Protein AF-A0A9N8D853-F1 (afdb_monomer_lite)

Radius of gyration: 16.44 Å; chains: 1; bounding box: 42×38×40 Å

Foldseek 3Di:
DDPPDPPPDPPCLDDQWPDWAADPVLRAIETEGELLSDDLVLLVDPVSVVCVVVVVVVVVCVVPVPCSCLVSPYEYEYEHPNNDCPVDPDPVSLLCCQAVVCPVGSGHHQAYEYECDDPVSVVSVVVSQVSHDCSCPPVRYHYHHPPDDD

Structure (mmCIF, N/CA/C/O backbone):
data_AF-A0A9N8D853-F1
#
_entry.id   AF-A0A9N8D853-F1
#
loop_
_atom_site.group_PDB
_atom_site.id
_atom_site.type_symbol
_atom_site.label_atom_id
_atom_site.label_alt_id
_atom_site.label_comp_id
_atom_site.label_asym_id
_atom_site.label_entity_id
_atom_site.label_seq_id
_atom_site.pdbx_PDB_ins_code
_atom_site.Cartn_x
_atom_site.Cartn_y
_atom_site.Cartn_z
_atom_site.occupancy
_atom_site.B_iso_or_equiv
_atom_site.auth_seq_id
_atom_site.auth_comp_id
_atom_site.auth_asym_id
_atom_site.auth_atom_id
_atom_site.pdbx_PDB_model_num
ATOM 1 N N . MET A 1 1 ? -26.427 -20.137 -22.834 1.00 32.12 1 MET A N 1
ATOM 2 C CA . MET A 1 1 ? -25.110 -20.472 -23.415 1.00 32.12 1 MET A CA 1
ATOM 3 C C . MET A 1 1 ? -24.141 -19.403 -22.953 1.00 32.12 1 MET A C 1
ATOM 5 O O . MET A 1 1 ? -24.093 -18.338 -23.548 1.00 32.12 1 MET A O 1
ATOM 9 N N . CYS A 1 2 ? -23.488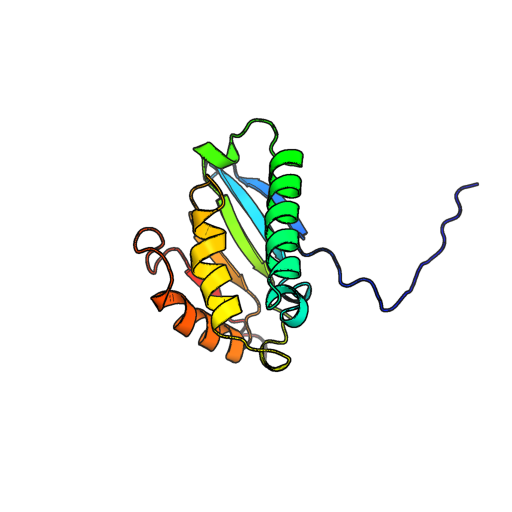 -19.642 -21.816 1.00 28.16 2 CYS A N 1
ATOM 10 C CA . CYS A 1 2 ? -22.409 -18.789 -21.334 1.00 28.16 2 CYS A CA 1
ATOM 11 C C . CYS A 1 2 ? -21.151 -19.168 -22.110 1.00 28.16 2 CYS A C 1
ATOM 13 O O . CYS A 1 2 ? -20.747 -20.329 -22.068 1.00 28.16 2 CYS A O 1
ATOM 15 N N . TYR A 1 3 ? -20.563 -18.212 -22.821 1.00 26.95 3 TYR A N 1
ATOM 16 C CA . TYR A 1 3 ? -19.199 -18.350 -23.307 1.00 26.95 3 TYR A CA 1
ATOM 17 C C . TYR A 1 3 ? -18.272 -18.221 -22.099 1.00 26.95 3 TYR A C 1
ATOM 19 O O . TYR A 1 3 ? -18.029 -17.129 -21.596 1.00 26.95 3 TYR A O 1
ATOM 27 N N . ALA A 1 4 ? -17.834 -19.370 -21.593 1.00 38.25 4 ALA A N 1
ATOM 28 C CA . ALA A 1 4 ? -16.591 -19.481 -20.858 1.00 38.25 4 ALA A CA 1
ATOM 29 C C . ALA A 1 4 ? -15.480 -19.524 -21.912 1.00 38.25 4 ALA A C 1
ATOM 31 O O . ALA A 1 4 ? -15.226 -20.573 -22.499 1.00 38.25 4 ALA A O 1
ATOM 32 N N . GLU A 1 5 ? -14.880 -18.374 -22.205 1.00 30.45 5 GLU A N 1
ATOM 33 C CA . GLU A 1 5 ? -13.573 -18.345 -22.852 1.00 30.45 5 GLU A CA 1
ATOM 34 C C . GLU A 1 5 ? -12.513 -18.288 -21.756 1.00 30.45 5 GLU A C 1
ATOM 36 O O . GLU A 1 5 ? -12.392 -17.312 -21.014 1.00 30.45 5 GLU A O 1
ATOM 41 N N . GLU A 1 6 ? -11.772 -19.391 -21.651 1.00 39.41 6 GLU A N 1
ATOM 42 C CA . GLU A 1 6 ? -10.453 -19.450 -21.040 1.00 39.41 6 GLU A CA 1
ATOM 43 C C . GLU A 1 6 ? -9.549 -18.411 -21.711 1.00 39.41 6 GLU A C 1
ATOM 45 O O . GLU A 1 6 ? -8.876 -18.685 -22.704 1.00 39.41 6 GLU A O 1
ATOM 50 N N . VAL A 1 7 ? -9.485 -17.212 -21.141 1.00 37.53 7 VAL A N 1
ATOM 51 C CA . VAL A 1 7 ? -8.373 -16.299 -21.394 1.00 37.53 7 VAL A CA 1
ATOM 52 C C . VAL A 1 7 ? -7.214 -16.760 -20.515 1.00 37.53 7 VAL A C 1
ATOM 54 O O . VAL A 1 7 ? -6.943 -16.212 -19.452 1.00 37.53 7 VAL A O 1
ATOM 57 N N . ARG A 1 8 ? -6.514 -17.805 -20.966 1.00 37.66 8 ARG A N 1
ATOM 58 C CA . ARG A 1 8 ? -5.095 -17.969 -20.633 1.00 37.66 8 ARG A CA 1
ATOM 59 C C . ARG A 1 8 ? -4.324 -16.951 -21.467 1.00 37.66 8 ARG A C 1
ATOM 61 O O . ARG A 1 8 ? -3.772 -17.295 -22.509 1.00 37.66 8 ARG A O 1
ATOM 68 N N . SER A 1 9 ? -4.319 -15.693 -21.034 1.00 36.38 9 SER A N 1
ATOM 69 C CA . SER A 1 9 ? -3.292 -14.745 -21.453 1.00 36.38 9 SER A CA 1
ATOM 70 C C . SER A 1 9 ? -2.310 -14.574 -20.306 1.00 36.38 9 SER A C 1
ATOM 72 O O . SER A 1 9 ? -2.675 -14.397 -19.148 1.00 36.38 9 SER A O 1
ATOM 74 N N . ASN A 1 10 ? -1.035 -14.633 -20.653 1.00 37.94 10 ASN A N 1
ATOM 75 C CA . ASN A 1 10 ? 0.106 -14.392 -19.782 1.00 37.94 10 ASN A CA 1
ATOM 76 C C . ASN A 1 10 ? 0.247 -12.882 -19.441 1.00 37.94 10 ASN A C 1
ATOM 78 O O . ASN A 1 10 ? 1.359 -12.392 -19.303 1.00 37.94 10 ASN A O 1
ATOM 82 N N . ASP A 1 11 ? -0.878 -12.152 -19.374 1.00 33.81 11 ASP A N 1
ATOM 83 C CA . ASP A 1 11 ? -0.990 -10.682 -19.324 1.00 33.81 11 ASP A CA 1
ATOM 84 C C . ASP A 1 11 ? -1.932 -10.179 -18.214 1.00 33.81 11 ASP A C 1
ATOM 86 O O . ASP A 1 11 ? -2.192 -8.979 -18.097 1.00 33.81 11 ASP A O 1
ATOM 90 N N . ALA A 1 12 ? -2.441 -11.064 -17.357 1.00 38.16 12 ALA A N 1
ATOM 91 C CA . ALA A 1 12 ? -3.041 -10.635 -16.105 1.00 38.16 12 ALA A CA 1
ATOM 92 C C . ALA A 1 12 ? -1.903 -10.321 -15.126 1.00 38.16 12 ALA A C 1
ATOM 94 O O . ALA A 1 12 ? -1.425 -11.197 -14.416 1.00 38.16 12 ALA A O 1
ATOM 95 N N . ARG A 1 13 ? -1.436 -9.070 -15.085 1.00 45.69 13 ARG A N 1
ATOM 96 C CA . ARG A 1 13 ? -0.817 -8.564 -13.853 1.00 45.69 13 ARG A CA 1
ATOM 97 C C . ARG A 1 13 ? -1.940 -8.495 -12.824 1.00 45.69 13 ARG A C 1
ATOM 99 O O . ARG A 1 13 ? -2.753 -7.572 -12.848 1.00 45.69 13 ARG A O 1
ATOM 106 N N . GLU A 1 14 ? -2.062 -9.590 -12.082 1.00 49.41 14 GLU A N 1
ATOM 107 C CA . GLU A 1 14 ? -3.146 -9.909 -11.163 1.00 49.41 14 GLU A CA 1
ATOM 108 C C . GLU A 1 14 ? -3.336 -8.814 -10.107 1.00 49.41 14 GLU A C 1
ATOM 110 O O . GLU A 1 14 ? -2.463 -7.985 -9.848 1.00 49.41 14 GLU A O 1
ATOM 115 N N . ALA A 1 15 ? -4.557 -8.756 -9.579 1.00 53.72 15 ALA A N 1
ATOM 116 C CA . ALA A 1 15 ? -5.050 -7.666 -8.761 1.00 53.72 15 ALA A CA 1
ATOM 117 C C . ALA A 1 15 ? -4.117 -7.347 -7.585 1.00 53.72 15 ALA A C 1
ATOM 119 O O . ALA A 1 15 ? -3.872 -8.186 -6.725 1.00 53.72 15 ALA A O 1
ATOM 120 N N . LEU A 1 16 ? -3.704 -6.078 -7.510 1.00 75.25 16 LEU A N 1
ATOM 121 C CA . LEU A 1 16 ? -2.946 -5.532 -6.388 1.00 75.25 16 LEU A CA 1
ATOM 122 C C . LEU A 1 16 ? -3.633 -5.790 -5.041 1.00 75.25 16 LEU A C 1
ATOM 124 O O . LEU A 1 16 ? -2.958 -5.977 -4.042 1.00 75.25 16 LEU A O 1
ATOM 128 N N . VAL A 1 17 ? -4.968 -5.786 -5.009 1.00 82.06 17 VAL A N 1
ATOM 129 C CA . VAL A 1 17 ? -5.761 -6.011 -3.798 1.00 82.06 17 VAL A CA 1
ATOM 130 C C . VAL A 1 17 ? -6.251 -7.453 -3.783 1.00 82.06 17 VAL A C 1
ATOM 132 O O . VAL A 1 17 ? -7.102 -7.833 -4.587 1.00 82.06 17 VAL A O 1
ATOM 135 N N . LEU A 1 18 ? -5.749 -8.233 -2.831 1.00 84.12 18 LEU A N 1
ATOM 136 C CA . LEU A 1 18 ? -6.135 -9.625 -2.609 1.00 84.12 18 LEU A CA 1
ATOM 137 C C . LEU A 1 18 ? -7.427 -9.727 -1.795 1.00 84.12 18 LEU A C 1
ATOM 139 O O . LEU A 1 18 ? -8.289 -10.558 -2.072 1.00 84.12 18 LEU A O 1
ATOM 143 N N . SER A 1 19 ? -7.571 -8.891 -0.764 1.00 86.12 19 SER A N 1
ATOM 144 C CA . SER A 1 19 ? -8.791 -8.832 0.042 1.00 86.12 19 SER A CA 1
ATOM 145 C C . SER A 1 19 ? -8.898 -7.522 0.811 1.00 86.12 19 SER A C 1
ATOM 147 O O . SER A 1 19 ? -7.896 -6.882 1.123 1.00 86.12 19 SER A O 1
ATOM 149 N N . PHE A 1 20 ? -10.123 -7.153 1.169 1.00 84.56 20 PHE A N 1
ATOM 150 C CA . PHE A 1 20 ? -10.376 -6.088 2.127 1.00 84.56 20 PHE A CA 1
ATOM 151 C C . PHE A 1 20 ? -11.523 -6.503 3.043 1.00 84.56 20 PHE A C 1
ATOM 153 O O . PHE A 1 20 ? -12.621 -6.803 2.577 1.00 84.56 20 PHE A O 1
ATOM 160 N N . SER A 1 21 ? -11.256 -6.603 4.344 1.00 85.44 21 SER A N 1
ATOM 161 C CA . SER A 1 21 ? -12.205 -7.185 5.301 1.00 85.44 21 SER A CA 1
ATOM 162 C C . SER A 1 21 ? -12.150 -6.505 6.663 1.00 85.44 21 SER A C 1
ATOM 164 O O . SER A 1 21 ? -11.131 -5.942 7.051 1.00 85.44 21 SER A O 1
ATOM 166 N N . TYR A 1 22 ? -13.261 -6.546 7.398 1.00 85.50 22 TYR A N 1
ATOM 167 C CA . TYR A 1 22 ? -13.322 -6.044 8.768 1.00 85.50 22 TYR A CA 1
ATOM 168 C C . TYR A 1 22 ? -12.833 -7.110 9.752 1.00 85.50 22 TYR A C 1
ATOM 170 O O . TYR A 1 22 ? -13.315 -8.244 9.731 1.00 85.50 22 TYR A O 1
ATOM 178 N N . ASN A 1 23 ? -11.917 -6.737 10.644 1.00 85.31 23 ASN A N 1
ATOM 179 C CA . ASN A 1 23 ? -11.459 -7.577 11.739 1.00 85.31 23 ASN A CA 1
ATOM 180 C C . ASN A 1 23 ? -12.177 -7.182 13.044 1.00 85.31 23 ASN A C 1
ATOM 182 O O . ASN A 1 23 ? -11.805 -6.190 13.677 1.00 85.31 23 ASN A O 1
ATOM 186 N N . PRO A 1 24 ? -13.163 -7.969 13.513 1.00 82.12 24 PRO A N 1
ATOM 187 C CA . PRO A 1 24 ? -13.893 -7.654 14.737 1.00 82.12 24 PRO A CA 1
ATOM 188 C C . PRO A 1 24 ? -13.029 -7.743 16.001 1.00 82.12 24 PRO A C 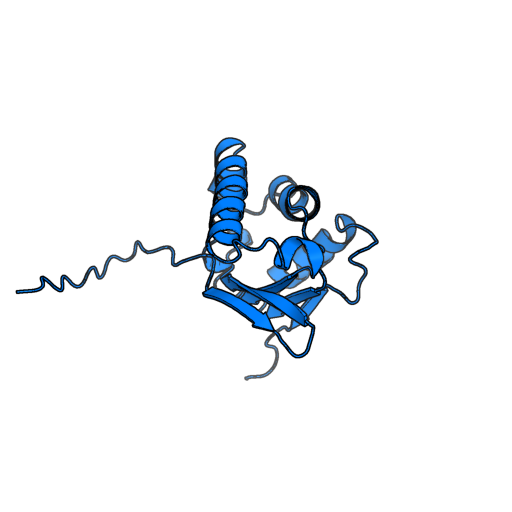1
ATOM 190 O O . PRO A 1 24 ? -13.388 -7.149 17.014 1.00 82.12 24 PRO A O 1
ATOM 193 N N . ALA A 1 25 ? -11.896 -8.455 15.967 1.00 84.50 25 ALA A N 1
ATOM 194 C CA . ALA A 1 25 ? -11.010 -8.582 17.123 1.00 84.50 25 ALA A CA 1
ATOM 195 C C . ALA A 1 25 ? -10.225 -7.292 17.403 1.00 84.50 25 ALA A C 1
ATOM 197 O O . ALA A 1 25 ? -9.987 -6.959 18.562 1.00 84.50 25 ALA A O 1
ATOM 198 N N . THR A 1 26 ? -9.834 -6.564 16.354 1.00 80.00 26 THR A N 1
ATOM 199 C CA . THR A 1 26 ? -9.116 -5.281 16.467 1.00 80.00 26 THR A CA 1
ATOM 200 C C . THR A 1 26 ? -10.027 -4.075 16.256 1.00 80.00 26 THR A C 1
ATOM 202 O O . THR A 1 26 ? -9.641 -2.950 16.561 1.00 80.00 26 THR A O 1
ATOM 205 N N . GLY A 1 27 ? -11.240 -4.297 15.748 1.00 81.00 27 GLY A N 1
ATOM 206 C CA . GLY A 1 27 ? -12.200 -3.247 15.435 1.00 81.00 27 GLY A CA 1
ATOM 207 C C . GLY A 1 27 ? -11.836 -2.418 14.199 1.00 81.00 27 GLY A C 1
ATOM 208 O O . GLY A 1 27 ? -12.450 -1.373 13.996 1.00 81.00 27 GLY A O 1
ATOM 209 N N . GLY A 1 28 ? -10.858 -2.858 13.399 1.00 83.44 28 GLY A N 1
ATOM 210 C CA . GLY A 1 28 ? -10.354 -2.166 12.207 1.00 83.44 28 GLY A CA 1
ATOM 211 C C . GLY A 1 28 ? -10.435 -3.019 10.941 1.00 83.44 28 GLY A C 1
ATOM 212 O O . GLY A 1 28 ? -10.865 -4.170 10.979 1.00 83.44 28 GLY A O 1
ATOM 213 N N . TYR A 1 29 ? -10.020 -2.457 9.806 1.00 85.75 29 TYR A N 1
ATOM 214 C CA . TYR A 1 29 ? -10.012 -3.168 8.523 1.00 85.75 29 TYR A CA 1
ATOM 215 C C . TYR A 1 29 ? -8.640 -3.740 8.200 1.00 85.75 29 TYR A C 1
ATOM 217 O O . TYR A 1 29 ? -7.629 -3.140 8.542 1.00 85.75 29 TYR A O 1
ATOM 225 N N . ILE A 1 30 ? -8.610 -4.865 7.496 1.00 87.50 30 ILE A N 1
ATOM 226 C CA . ILE A 1 30 ? -7.403 -5.468 6.939 1.00 87.50 30 ILE A CA 1
ATOM 227 C C . ILE A 1 30 ? -7.468 -5.333 5.423 1.00 87.50 30 ILE A C 1
ATOM 229 O O . ILE A 1 30 ? -8.403 -5.839 4.799 1.00 87.50 30 ILE A O 1
ATOM 233 N N . LEU A 1 31 ? -6.469 -4.668 4.852 1.00 86.25 31 LEU A N 1
ATOM 234 C CA . LEU A 1 31 ? -6.197 -4.616 3.421 1.00 86.25 31 LEU A CA 1
ATOM 235 C C . LEU A 1 31 ? -5.058 -5.581 3.107 1.00 86.25 31 LEU A C 1
ATOM 237 O O . LEU A 1 31 ? -3.947 -5.388 3.594 1.00 86.25 31 LEU A O 1
ATOM 241 N N . ALA A 1 32 ? -5.339 -6.616 2.320 1.00 88.69 32 ALA A N 1
ATOM 242 C CA . ALA A 1 32 ? -4.325 -7.534 1.826 1.00 88.69 32 ALA A CA 1
ATOM 243 C C . ALA A 1 32 ? -3.962 -7.187 0.382 1.00 88.69 32 ALA A C 1
ATOM 245 O O . ALA A 1 32 ? -4.859 -7.064 -0.457 1.00 88.69 32 ALA A O 1
ATOM 246 N N . GLU A 1 33 ? -2.670 -7.082 0.095 1.00 87.94 33 GLU A N 1
ATOM 247 C CA . GLU A 1 33 ? -2.139 -6.713 -1.214 1.00 87.94 33 GLU A CA 1
ATOM 248 C C . GLU A 1 33 ? -1.070 -7.691 -1.704 1.00 87.94 33 GLU A C 1
ATOM 250 O O . GLU A 1 33 ? -0.373 -8.310 -0.898 1.00 87.94 33 GLU A O 1
ATOM 255 N N . ASP A 1 34 ? -0.927 -7.792 -3.025 1.00 89.06 34 ASP A N 1
ATOM 256 C CA . ASP A 1 34 ? 0.155 -8.514 -3.696 1.00 89.06 34 ASP A CA 1
ATOM 257 C C . ASP A 1 34 ? 1.160 -7.520 -4.277 1.00 89.06 34 ASP A C 1
ATOM 259 O O . ASP A 1 34 ? 0.860 -6.770 -5.212 1.00 89.06 34 ASP A O 1
ATOM 263 N N . ALA A 1 35 ? 2.378 -7.519 -3.735 1.00 85.31 35 ALA A N 1
ATOM 264 C CA . ALA A 1 35 ? 3.404 -6.598 -4.177 1.00 85.31 35 ALA A CA 1
ATOM 265 C C . ALA A 1 35 ? 3.865 -6.866 -5.616 1.00 85.31 35 ALA A C 1
ATOM 267 O O . ALA A 1 35 ? 4.294 -5.928 -6.287 1.00 85.31 35 ALA A O 1
ATOM 268 N N . SER A 1 36 ? 3.764 -8.099 -6.123 1.00 84.31 36 SER A N 1
ATOM 269 C CA . SER A 1 36 ? 4.156 -8.438 -7.500 1.00 84.31 36 SER A CA 1
ATOM 270 C C . SER A 1 36 ? 3.319 -7.704 -8.558 1.00 84.31 36 SER A C 1
ATOM 272 O O . SER A 1 36 ? 3.785 -7.487 -9.679 1.00 84.31 36 SER A O 1
ATOM 274 N N . GLY A 1 37 ? 2.124 -7.234 -8.181 1.00 83.06 37 GLY A N 1
ATOM 275 C CA . GLY A 1 37 ? 1.269 -6.393 -9.017 1.00 83.06 37 GLY A CA 1
ATOM 276 C C . GLY A 1 37 ? 1.768 -4.951 -9.191 1.00 83.06 37 GLY A C 1
ATOM 277 O O . GLY A 1 37 ? 1.277 -4.239 -10.072 1.00 83.06 37 GLY A O 1
ATOM 278 N N . TYR A 1 38 ? 2.738 -4.487 -8.392 1.00 80.75 38 TYR A N 1
ATOM 279 C CA . TYR A 1 38 ? 3.278 -3.130 -8.512 1.00 80.75 38 TYR A CA 1
ATOM 280 C C . TYR A 1 38 ? 4.228 -2.994 -9.710 1.00 80.75 38 TYR A C 1
ATOM 282 O O . TYR A 1 38 ? 5.360 -3.477 -9.701 1.00 80.75 38 TYR A O 1
ATOM 290 N N . ASP A 1 39 ? 3.817 -2.213 -10.712 1.00 83.69 39 ASP A N 1
ATOM 291 C CA . ASP A 1 39 ? 4.721 -1.726 -11.754 1.00 83.69 39 ASP A CA 1
ATOM 292 C C . ASP A 1 39 ? 5.407 -0.423 -11.309 1.00 83.69 39 ASP A C 1
ATOM 294 O O . ASP A 1 39 ? 4.866 0.681 -11.443 1.00 83.69 39 ASP A O 1
ATOM 298 N N . LEU A 1 40 ? 6.629 -0.550 -10.787 1.00 81.88 40 LEU A N 1
ATOM 299 C CA . LEU A 1 40 ? 7.418 0.592 -10.320 1.00 81.88 40 LEU A CA 1
ATOM 300 C C . LEU A 1 40 ? 7.763 1.591 -11.442 1.00 81.88 40 LEU A C 1
ATOM 302 O O . LEU A 1 40 ? 7.899 2.782 -11.158 1.00 81.88 40 LEU A O 1
ATOM 306 N N . GLN A 1 41 ? 7.845 1.165 -12.712 1.00 83.38 41 GLN A N 1
ATOM 307 C CA . GLN A 1 41 ? 8.074 2.096 -13.828 1.00 83.38 41 GLN A CA 1
ATOM 308 C C . GLN A 1 41 ? 6.875 3.014 -14.006 1.00 83.38 41 GLN A C 1
ATOM 310 O O . GLN A 1 41 ? 7.033 4.231 -14.108 1.00 83.38 41 GLN A O 1
ATOM 315 N N . VAL A 1 42 ? 5.669 2.448 -13.985 1.00 84.94 42 VAL A N 1
ATOM 316 C CA . VAL A 1 42 ? 4.435 3.230 -14.089 1.00 84.94 42 VAL A CA 1
ATOM 317 C C . VAL A 1 42 ? 4.318 4.191 -12.905 1.00 84.94 42 VAL A C 1
ATOM 319 O O . VAL A 1 42 ? 4.062 5.381 -13.110 1.00 84.94 42 VAL A O 1
ATOM 322 N N . LEU A 1 43 ? 4.574 3.719 -11.681 1.00 84.38 43 LEU A N 1
ATOM 323 C CA . LEU A 1 43 ? 4.462 4.521 -10.452 1.00 84.38 43 LEU A CA 1
ATOM 324 C C . LEU A 1 43 ? 5.492 5.649 -10.352 1.00 84.38 43 LEU A C 1
ATOM 326 O O . LEU A 1 43 ? 5.214 6.668 -9.714 1.00 84.38 43 LEU A O 1
ATOM 330 N N . SER A 1 44 ? 6.640 5.505 -11.017 1.00 84.75 44 SER A N 1
ATOM 331 C CA . SER A 1 44 ? 7.648 6.566 -11.091 1.00 84.75 44 SER A CA 1
ATOM 332 C C . SER A 1 44 ? 7.164 7.802 -11.855 1.00 84.75 44 SER A C 1
ATOM 334 O O . SER A 1 44 ? 7.611 8.920 -11.590 1.00 84.75 44 SER A O 1
ATOM 336 N N . THR A 1 45 ? 6.188 7.645 -12.756 1.00 88.75 45 THR A N 1
ATOM 337 C CA . THR A 1 45 ? 5.600 8.772 -13.486 1.00 88.75 45 THR A CA 1
ATOM 338 C C . THR A 1 45 ? 4.596 9.539 -12.623 1.00 88.75 45 THR A C 1
ATOM 340 O O . THR A 1 45 ? 3.913 8.985 -11.758 1.00 88.75 45 THR A O 1
ATOM 343 N N . GLU A 1 46 ? 4.444 10.844 -12.864 1.00 88.81 46 GLU A N 1
ATOM 344 C CA . GLU A 1 46 ? 3.442 11.642 -12.149 1.00 88.81 46 GLU A CA 1
ATOM 345 C C . GLU A 1 46 ? 2.015 11.140 -12.420 1.00 88.81 46 GLU A C 1
ATOM 347 O O . GLU A 1 46 ? 1.208 11.025 -11.495 1.00 88.81 46 GLU A O 1
ATOM 352 N N . GLN A 1 47 ? 1.721 10.801 -13.679 1.00 89.19 47 GLN A N 1
ATOM 353 C CA . GLN A 1 47 ? 0.408 10.316 -14.091 1.00 89.19 47 GLN A CA 1
ATOM 354 C C . GLN A 1 47 ? 0.103 8.926 -13.523 1.00 89.19 47 GLN A C 1
ATOM 356 O O . GLN A 1 47 ? -1.008 8.701 -13.037 1.00 89.19 47 GLN A O 1
ATOM 361 N N . GLY A 1 48 ? 1.069 8.004 -13.553 1.00 86.88 48 GLY A N 1
ATOM 362 C CA . GLY A 1 48 ? 0.910 6.669 -12.982 1.00 86.88 48 GLY A CA 1
ATOM 363 C C . GLY A 1 48 ? 0.692 6.725 -11.475 1.00 86.88 48 GLY A C 1
ATOM 364 O O . GLY A 1 48 ? -0.248 6.111 -10.977 1.00 86.88 48 GLY A O 1
ATOM 365 N N . TRP A 1 49 ? 1.447 7.567 -10.763 1.00 86.12 49 TRP A N 1
ATOM 366 C CA . TRP A 1 49 ? 1.218 7.805 -9.336 1.00 86.12 49 TRP A CA 1
ATOM 367 C C . TRP A 1 49 ? -0.176 8.359 -9.033 1.00 86.12 49 TRP A C 1
ATOM 369 O O . TRP A 1 49 ? -0.884 7.827 -8.181 1.00 86.12 49 TRP A O 1
ATOM 379 N N . LYS A 1 50 ? -0.606 9.410 -9.747 1.00 86.50 50 LYS A N 1
ATOM 380 C CA . LYS A 1 50 ? -1.948 9.997 -9.580 1.00 86.50 50 LYS A CA 1
ATOM 381 C C . LYS A 1 50 ? -3.047 8.969 -9.827 1.00 86.50 50 LYS A C 1
ATOM 383 O O . LYS A 1 50 ? -4.014 8.921 -9.074 1.00 86.50 50 LYS A O 1
ATOM 388 N N . THR A 1 51 ? -2.884 8.146 -10.859 1.00 86.88 51 THR A N 1
ATOM 389 C CA . THR A 1 51 ? -3.836 7.084 -11.208 1.00 86.88 51 THR A CA 1
ATOM 390 C C . THR A 1 51 ? -3.889 6.020 -10.118 1.00 86.88 51 THR A C 1
ATOM 392 O O . THR A 1 51 ? -4.975 5.624 -9.710 1.00 86.88 51 THR A O 1
ATOM 395 N N . HIS A 1 52 ? -2.734 5.606 -9.600 1.00 83.94 52 HIS A N 1
ATOM 396 C CA . HIS A 1 52 ? -2.634 4.622 -8.529 1.00 83.94 52 HIS A CA 1
ATOM 397 C C . HIS A 1 52 ? -3.300 5.105 -7.231 1.00 83.94 52 HIS A C 1
ATOM 399 O O . HIS A 1 52 ? -4.138 4.403 -6.670 1.00 83.94 52 HIS A O 1
ATOM 405 N N . VAL A 1 53 ? -3.008 6.337 -6.803 1.00 81.19 53 VAL A N 1
ATOM 406 C CA . VAL A 1 53 ? -3.657 6.956 -5.637 1.00 81.19 53 VAL A CA 1
ATOM 407 C C . VAL A 1 53 ? -5.163 7.113 -5.861 1.00 81.19 53 VAL A C 1
ATOM 409 O O . VAL A 1 53 ? -5.955 6.743 -5.005 1.00 81.19 53 VAL A O 1
ATOM 412 N N . ALA A 1 54 ? -5.600 7.649 -7.001 1.00 82.94 54 ALA A N 1
ATOM 413 C CA . ALA A 1 54 ? -7.030 7.820 -7.249 1.00 82.94 54 ALA A CA 1
ATOM 414 C C . ALA A 1 54 ? -7.761 6.467 -7.280 1.00 82.94 54 ALA A C 1
ATOM 416 O O . ALA A 1 54 ? -8.837 6.330 -6.703 1.00 82.94 54 ALA A O 1
ATOM 417 N N . GLY A 1 55 ? -7.160 5.458 -7.915 1.00 81.00 55 GLY A N 1
ATOM 418 C CA . GLY A 1 55 ? -7.698 4.102 -7.986 1.00 81.00 55 GLY A CA 1
ATOM 419 C C . GLY A 1 55 ? -7.847 3.462 -6.609 1.00 81.00 55 GLY A C 1
ATOM 420 O O . GLY A 1 55 ? -8.933 2.985 -6.285 1.00 81.00 55 GLY A O 1
ATOM 421 N N . GLY A 1 56 ? -6.803 3.523 -5.775 1.00 77.88 56 GLY A N 1
ATOM 422 C CA . GLY A 1 56 ? -6.861 3.025 -4.397 1.00 77.88 56 GLY A CA 1
ATOM 423 C C . GLY A 1 56 ? -7.986 3.682 -3.591 1.00 77.88 56 GLY A C 1
ATOM 424 O O . GLY A 1 56 ? -8.734 2.993 -2.901 1.00 77.88 56 GLY A O 1
ATOM 425 N N . TYR A 1 57 ? -8.197 4.990 -3.765 1.00 77.00 57 TYR A N 1
ATOM 426 C CA . TYR A 1 57 ? -9.276 5.723 -3.104 1.00 77.00 57 TYR A CA 1
ATOM 427 C C . TYR A 1 57 ? -10.651 5.221 -3.497 1.00 77.00 57 TYR A C 1
ATOM 429 O O . TYR A 1 57 ? -11.470 4.929 -2.625 1.00 77.00 57 TYR A O 1
ATOM 437 N N . TYR A 1 58 ? -10.891 5.063 -4.796 1.00 78.62 58 TYR A N 1
ATOM 438 C CA . TYR A 1 58 ? -12.164 4.544 -5.273 1.00 78.62 58 TYR A CA 1
ATOM 439 C C . TYR A 1 58 ? -12.409 3.105 -4.820 1.00 78.62 58 TYR A C 1
ATOM 441 O O . TYR A 1 58 ? -13.522 2.799 -4.399 1.00 78.62 58 TYR A O 1
ATOM 449 N N . VAL A 1 59 ? -11.392 2.236 -4.850 1.00 77.31 59 VAL A N 1
ATOM 450 C CA . VAL A 1 59 ? -11.518 0.842 -4.389 1.00 77.31 59 VAL A CA 1
ATOM 451 C C . VAL A 1 59 ? -11.860 0.792 -2.901 1.00 77.31 59 VAL A C 1
ATOM 453 O O . VAL A 1 59 ? -12.803 0.103 -2.505 1.00 77.31 59 VAL A O 1
ATOM 456 N N . LEU A 1 60 ? -11.155 1.562 -2.074 1.00 74.06 60 LEU A N 1
ATOM 457 C CA . LEU A 1 60 ? -11.407 1.605 -0.635 1.00 74.06 60 LEU A CA 1
ATOM 458 C C . LEU A 1 60 ? -12.786 2.182 -0.315 1.00 74.06 60 LEU A C 1
ATOM 460 O O . LEU A 1 60 ? -13.505 1.615 0.505 1.00 74.06 60 LEU A O 1
ATOM 464 N N . GLN A 1 61 ? -13.193 3.262 -0.984 1.00 76.06 61 GLN A N 1
ATOM 465 C CA . GLN A 1 61 ? -14.510 3.863 -0.774 1.00 76.06 61 GLN A CA 1
ATOM 466 C C . GLN A 1 61 ? -15.647 2.948 -1.245 1.00 76.06 61 GLN A C 1
ATOM 468 O O . GLN A 1 61 ? -16.665 2.842 -0.564 1.00 76.06 61 GLN A O 1
ATOM 473 N N . ALA A 1 62 ? -15.482 2.264 -2.380 1.00 77.94 62 ALA A N 1
ATOM 474 C CA . ALA A 1 62 ? -16.473 1.315 -2.883 1.00 77.94 62 ALA A CA 1
ATOM 475 C C . ALA A 1 62 ? -16.646 0.117 -1.940 1.00 77.94 62 ALA A C 1
ATOM 477 O O . ALA A 1 62 ? -17.758 -0.382 -1.772 1.00 77.94 62 ALA A O 1
ATOM 478 N N . THR A 1 63 ? -15.560 -0.319 -1.300 1.00 74.06 63 THR A N 1
ATOM 479 C CA . THR A 1 63 ? -15.580 -1.483 -0.406 1.00 74.06 63 THR A CA 1
ATOM 480 C C . THR A 1 63 ? -15.947 -1.114 1.041 1.00 74.06 63 THR A C 1
ATOM 482 O O . THR A 1 63 ? -16.387 -1.969 1.803 1.00 74.06 63 THR A O 1
ATOM 485 N N . CYS A 1 64 ? -15.819 0.159 1.431 1.00 72.94 64 CYS A N 1
ATOM 486 C CA . CYS A 1 64 ? -16.206 0.693 2.744 1.00 72.94 64 CYS A CA 1
ATOM 487 C C . CYS A 1 64 ? -16.985 2.012 2.617 1.00 72.94 64 CYS A C 1
ATOM 489 O O . CYS A 1 64 ? -16.450 3.089 2.902 1.00 72.94 64 CYS A O 1
ATOM 491 N N . PRO A 1 65 ? -18.266 1.948 2.212 1.00 67.56 65 PRO A N 1
ATOM 492 C CA . PRO A 1 65 ? -19.068 3.140 1.942 1.00 67.56 65 PRO A CA 1
ATOM 493 C C . PRO A 1 65 ? -19.485 3.906 3.207 1.00 67.56 65 PRO A C 1
ATOM 495 O O . PRO A 1 65 ? -19.910 5.055 3.117 1.00 67.56 65 PRO A O 1
ATOM 498 N N . ASP A 1 66 ? -19.387 3.291 4.386 1.00 67.75 66 ASP A N 1
ATOM 499 C CA . ASP A 1 66 ? -19.816 3.866 5.666 1.00 67.75 66 ASP A CA 1
ATOM 500 C C . ASP A 1 66 ? -18.743 4.737 6.345 1.00 67.75 66 ASP A C 1
ATOM 502 O O . ASP A 1 66 ? -18.969 5.272 7.435 1.00 67.75 66 ASP A O 1
ATOM 506 N N . PHE A 1 67 ? -17.585 4.912 5.694 1.00 68.69 67 PHE A N 1
ATOM 507 C CA . PHE A 1 67 ? -16.420 5.631 6.216 1.00 68.69 67 PHE A CA 1
ATOM 508 C C . PHE A 1 67 ? -15.910 5.083 7.556 1.00 68.69 67 PHE A C 1
ATOM 510 O O . PHE A 1 67 ? -15.180 5.781 8.269 1.00 68.69 67 PHE A O 1
ATOM 517 N N . LEU A 1 68 ? -16.271 3.851 7.932 1.00 70.88 68 LEU A N 1
ATOM 518 C CA . LEU A 1 68 ? -15.827 3.279 9.196 1.00 70.88 68 LEU A CA 1
ATO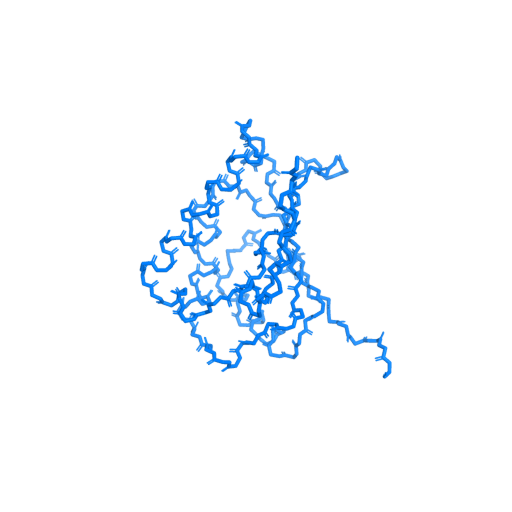M 519 C C . LEU A 1 68 ? -14.305 3.107 9.197 1.00 70.88 68 LEU A C 1
ATOM 521 O O . LEU A 1 68 ? -13.669 3.482 10.175 1.00 70.88 68 LEU A O 1
ATOM 525 N N . SER A 1 69 ? -13.717 2.707 8.065 1.00 65.69 69 SER A N 1
ATOM 526 C CA . SER A 1 69 ? -12.264 2.597 7.863 1.00 65.69 69 SER A CA 1
ATOM 527 C C . SER A 1 69 ? -11.493 3.901 8.116 1.00 65.69 69 SER A C 1
ATOM 529 O O . SER A 1 69 ? -10.384 3.865 8.643 1.00 65.69 69 SER A O 1
ATOM 531 N N . ILE A 1 70 ? -12.090 5.064 7.830 1.00 69.81 70 ILE A N 1
ATOM 532 C CA . ILE A 1 70 ? -11.518 6.385 8.152 1.00 69.81 70 ILE A CA 1
ATOM 533 C C . ILE A 1 70 ? -11.413 6.567 9.671 1.00 69.81 70 ILE A C 1
ATOM 535 O O . ILE A 1 70 ? -10.423 7.089 10.178 1.00 69.81 70 ILE A O 1
ATOM 539 N N . ARG A 1 71 ? -12.432 6.127 10.416 1.00 73.44 71 ARG A N 1
ATOM 540 C CA . ARG A 1 71 ? -12.510 6.313 11.873 1.00 73.44 71 ARG A CA 1
ATOM 541 C C . ARG A 1 71 ? -11.718 5.266 12.639 1.00 73.44 71 ARG A C 1
ATOM 543 O O . ARG A 1 71 ? -11.115 5.583 13.658 1.00 73.44 71 ARG A O 1
ATOM 550 N N . THR A 1 72 ? -11.768 4.022 12.178 1.00 78.31 72 THR A N 1
ATOM 551 C CA . THR A 1 72 ? -11.174 2.875 12.864 1.00 78.31 72 THR A CA 1
ATOM 552 C C . THR A 1 72 ? -9.768 2.581 12.395 1.00 78.31 72 THR A C 1
ATOM 554 O O . THR A 1 72 ? -9.092 1.821 13.070 1.00 78.31 72 THR A O 1
ATOM 557 N N . GLY A 1 73 ? -9.326 3.154 11.275 1.00 79.75 73 GLY A N 1
ATOM 558 C CA . GLY A 1 73 ? -8.036 2.862 10.667 1.00 79.75 73 GLY A CA 1
ATOM 559 C C . GLY A 1 73 ? -7.985 1.518 9.939 1.00 79.75 73 GLY A C 1
ATOM 560 O O . GLY A 1 73 ? -8.964 0.759 9.906 1.00 79.75 73 GLY A O 1
ATOM 561 N N . ILE A 1 74 ? -6.821 1.245 9.348 1.00 82.38 74 ILE A N 1
ATOM 562 C CA . ILE A 1 74 ? -6.541 0.035 8.574 1.00 82.38 74 ILE A CA 1
ATOM 563 C C . ILE A 1 74 ? -5.223 -0.615 9.009 1.00 82.38 74 ILE A C 1
ATOM 565 O O . ILE A 1 74 ? -4.264 0.062 9.381 1.00 82.38 74 ILE A O 1
ATOM 569 N N . SER A 1 75 ? -5.181 -1.932 8.899 1.00 86.31 75 SER A N 1
ATOM 570 C CA . SER A 1 75 ? -3.991 -2.769 8.901 1.00 86.31 75 SER A CA 1
ATOM 571 C C . SER A 1 75 ? -3.714 -3.202 7.466 1.00 86.31 75 SER A C 1
ATOM 573 O O . SER A 1 75 ? -4.639 -3.593 6.754 1.00 86.31 75 SER A O 1
ATOM 575 N N . VAL A 1 76 ? -2.462 -3.156 7.029 1.00 85.44 76 VAL A N 1
ATOM 576 C CA . VAL A 1 76 ? -2.062 -3.587 5.686 1.00 85.44 76 VAL A CA 1
ATOM 577 C C . VAL A 1 76 ? -1.244 -4.866 5.789 1.00 85.44 76 VAL A C 1
ATOM 579 O O . VAL A 1 76 ? -0.359 -4.986 6.633 1.00 85.44 76 VAL A O 1
ATOM 582 N N . VAL A 1 77 ? -1.540 -5.833 4.934 1.00 89.31 77 VAL A N 1
ATOM 583 C CA . VAL A 1 77 ? -0.857 -7.121 4.843 1.00 89.31 77 VAL A CA 1
ATOM 584 C C . VAL A 1 77 ? -0.377 -7.279 3.404 1.00 89.31 77 VAL A C 1
ATOM 586 O O . VAL A 1 77 ? -1.182 -7.236 2.487 1.00 89.31 77 VAL A O 1
ATOM 589 N N . VAL A 1 78 ? 0.928 -7.418 3.190 1.00 87.88 78 VAL A N 1
ATOM 590 C CA . VAL A 1 78 ? 1.537 -7.405 1.853 1.00 87.88 78 VAL A CA 1
ATOM 591 C C . VAL A 1 78 ? 2.251 -8.725 1.584 1.00 87.88 78 VAL A C 1
ATOM 593 O O . VAL A 1 78 ? 3.255 -9.035 2.234 1.00 87.88 78 VAL A O 1
ATOM 596 N N . GLU A 1 79 ? 1.745 -9.481 0.615 1.00 89.12 79 GLU A N 1
ATOM 597 C CA . GLU A 1 79 ? 2.430 -10.627 0.014 1.00 89.12 79 GLU A CA 1
ATOM 598 C C . GLU A 1 79 ? 3.552 -10.099 -0.881 1.00 89.12 79 GLU A C 1
ATOM 600 O O . GLU A 1 79 ? 3.312 -9.259 -1.743 1.00 89.12 79 GLU A O 1
ATOM 605 N N . CYS A 1 80 ? 4.790 -10.528 -0.644 1.00 87.25 80 CYS A N 1
ATOM 606 C CA . CYS A 1 80 ? 5.965 -9.957 -1.310 1.00 87.25 80 CYS A CA 1
ATOM 607 C C . CYS A 1 80 ? 6.678 -10.928 -2.259 1.00 87.25 80 CYS A C 1
ATOM 609 O O . CYS A 1 80 ? 7.696 -10.555 -2.855 1.00 87.25 80 CYS A O 1
ATOM 611 N N . SER A 1 81 ? 6.179 -12.156 -2.410 1.00 85.25 81 SER A N 1
ATOM 612 C CA . SER A 1 81 ? 6.714 -13.113 -3.374 1.00 85.25 81 SER A CA 1
ATOM 613 C C . SER A 1 81 ? 6.616 -12.563 -4.798 1.00 85.25 81 SER A C 1
ATOM 615 O O . SER A 1 81 ? 5.625 -11.956 -5.184 1.00 85.25 81 SER A O 1
ATOM 617 N N . GLY A 1 82 ? 7.676 -12.739 -5.589 1.00 82.31 82 GLY A N 1
ATOM 618 C CA . GLY A 1 82 ? 7.720 -12.257 -6.974 1.00 82.31 82 GLY A CA 1
ATOM 619 C C . GLY A 1 82 ? 7.895 -10.742 -7.139 1.00 82.31 82 GLY A C 1
ATOM 620 O O . GLY A 1 82 ? 7.984 -10.276 -8.273 1.00 82.31 82 GLY A O 1
ATOM 621 N N . PHE A 1 83 ? 8.003 -9.965 -6.054 1.00 82.69 83 PHE A N 1
ATOM 622 C CA . PHE A 1 83 ? 8.277 -8.533 -6.157 1.00 82.69 83 PHE A CA 1
ATOM 623 C C . PHE A 1 83 ? 9.712 -8.262 -6.631 1.00 82.69 83 PHE A C 1
ATOM 625 O O . PHE A 1 83 ? 10.683 -8.415 -5.880 1.00 82.69 83 PHE A O 1
ATOM 632 N N . ASP A 1 84 ? 9.848 -7.818 -7.881 1.00 79.25 84 ASP A N 1
ATOM 633 C CA . ASP A 1 84 ? 11.135 -7.463 -8.474 1.00 79.25 84 ASP A CA 1
ATOM 634 C C . ASP A 1 84 ? 11.483 -5.990 -8.234 1.00 79.25 84 ASP A C 1
ATOM 636 O O . ASP A 1 84 ? 11.230 -5.094 -9.042 1.00 79.25 84 ASP A O 1
ATOM 640 N N . ILE A 1 85 ? 12.124 -5.749 -7.096 1.00 74.06 85 ILE A N 1
ATOM 641 C CA . ILE A 1 85 ? 12.641 -4.428 -6.749 1.00 74.06 85 ILE A CA 1
ATOM 642 C C . ILE A 1 85 ? 13.835 -4.001 -7.617 1.00 74.06 85 ILE A C 1
ATOM 644 O O . ILE A 1 85 ? 14.082 -2.807 -7.784 1.00 74.06 85 ILE A O 1
ATOM 648 N N . MET A 1 86 ? 14.597 -4.957 -8.157 1.00 73.81 86 MET A N 1
ATOM 649 C CA . MET A 1 86 ? 15.821 -4.673 -8.913 1.00 73.81 86 MET A CA 1
ATOM 650 C C . MET A 1 86 ? 15.520 -4.220 -10.328 1.00 73.81 86 MET A C 1
ATOM 652 O O . MET A 1 86 ? 16.303 -3.452 -10.885 1.00 73.81 86 MET A O 1
ATOM 656 N N . ALA A 1 87 ? 14.384 -4.644 -10.884 1.00 69.50 87 ALA A N 1
ATOM 657 C CA . ALA A 1 87 ? 13.956 -4.201 -12.196 1.00 69.50 87 ALA A CA 1
ATOM 658 C C . ALA A 1 87 ? 13.943 -2.673 -12.290 1.00 69.50 87 ALA A C 1
ATOM 660 O O . ALA A 1 87 ? 14.415 -2.154 -13.296 1.00 69.50 87 ALA A O 1
ATOM 661 N N . ASN A 1 88 ? 13.435 -1.952 -11.272 1.00 64.00 88 ASN A N 1
ATOM 662 C CA . ASN A 1 88 ? 13.245 -0.494 -11.338 1.00 64.00 88 ASN A CA 1
ATOM 663 C C . ASN A 1 88 ? 13.179 0.195 -9.960 1.00 64.00 88 ASN A C 1
ATOM 665 O O . ASN A 1 88 ? 12.206 0.882 -9.641 1.00 64.00 88 ASN A O 1
ATOM 669 N N . PHE A 1 89 ? 14.210 0.031 -9.128 1.00 72.00 89 PHE A N 1
ATOM 670 C CA . PHE A 1 89 ? 14.310 0.776 -7.871 1.00 72.00 89 PHE A CA 1
ATOM 671 C C . PHE A 1 89 ? 14.452 2.285 -8.133 1.00 72.00 89 PHE A C 1
ATOM 673 O O . PHE A 1 89 ? 15.477 2.745 -8.637 1.00 72.00 89 PHE A O 1
ATOM 680 N N . ASP A 1 90 ? 13.453 3.063 -7.719 1.00 78.19 90 ASP A N 1
ATOM 681 C CA . ASP A 1 90 ? 13.515 4.523 -7.670 1.00 78.19 90 ASP A CA 1
ATOM 682 C C . ASP A 1 90 ? 13.218 5.015 -6.249 1.00 78.19 90 ASP A C 1
ATOM 684 O O . ASP A 1 90 ? 12.145 4.788 -5.680 1.00 78.19 90 ASP A O 1
ATOM 688 N N . SER A 1 91 ? 14.186 5.723 -5.668 1.00 77.31 91 SER A N 1
ATOM 689 C CA . SER A 1 91 ? 14.082 6.232 -4.302 1.00 77.31 91 SER A CA 1
ATOM 690 C C . SER A 1 91 ? 12.983 7.286 -4.156 1.00 77.31 91 SER A C 1
ATOM 692 O O . SER A 1 91 ? 12.401 7.402 -3.075 1.00 77.31 91 SER A O 1
ATOM 694 N N . ASN A 1 92 ? 12.644 8.016 -5.227 1.00 81.88 92 ASN A N 1
ATOM 695 C CA . ASN A 1 92 ? 11.542 8.977 -5.201 1.00 81.88 92 ASN A CA 1
ATOM 696 C C . ASN A 1 92 ? 10.188 8.270 -5.138 1.00 81.88 92 ASN A C 1
ATOM 698 O O . ASN A 1 92 ? 9.342 8.665 -4.340 1.00 81.88 92 ASN A O 1
ATOM 702 N N . THR A 1 93 ? 9.996 7.207 -5.917 1.00 80.38 93 THR A N 1
ATOM 703 C CA . THR A 1 93 ? 8.788 6.370 -5.883 1.00 80.38 93 THR A CA 1
ATOM 704 C C . THR A 1 93 ? 8.572 5.779 -4.495 1.00 80.38 93 THR A C 1
ATOM 706 O O . THR A 1 93 ? 7.494 5.922 -3.923 1.00 80.38 93 THR A O 1
ATOM 709 N N . ILE A 1 94 ? 9.622 5.225 -3.888 1.00 78.38 94 ILE A N 1
ATOM 710 C CA . ILE A 1 94 ? 9.559 4.674 -2.526 1.00 78.38 94 ILE A CA 1
ATOM 711 C C . ILE A 1 94 ? 9.263 5.763 -1.494 1.00 78.38 94 ILE A C 1
ATOM 713 O O . ILE A 1 94 ? 8.447 5.573 -0.593 1.00 78.38 94 ILE A O 1
ATOM 717 N N . LYS A 1 95 ? 9.890 6.936 -1.628 1.00 81.00 95 LYS A N 1
ATOM 718 C CA . LYS A 1 95 ? 9.603 8.073 -0.753 1.00 81.00 95 LYS A CA 1
ATOM 719 C C . LYS A 1 95 ? 8.134 8.479 -0.848 1.00 81.00 95 LYS A C 1
ATOM 721 O O . LYS A 1 95 ? 7.518 8.657 0.195 1.00 81.00 95 LYS A O 1
ATOM 726 N N . ARG A 1 96 ? 7.570 8.567 -2.057 1.00 81.69 96 ARG A N 1
ATOM 727 C CA . ARG A 1 96 ? 6.145 8.870 -2.278 1.00 81.69 96 ARG A CA 1
ATOM 728 C C . ARG A 1 96 ? 5.247 7.798 -1.668 1.00 81.69 96 ARG A C 1
ATOM 730 O O . ARG A 1 96 ?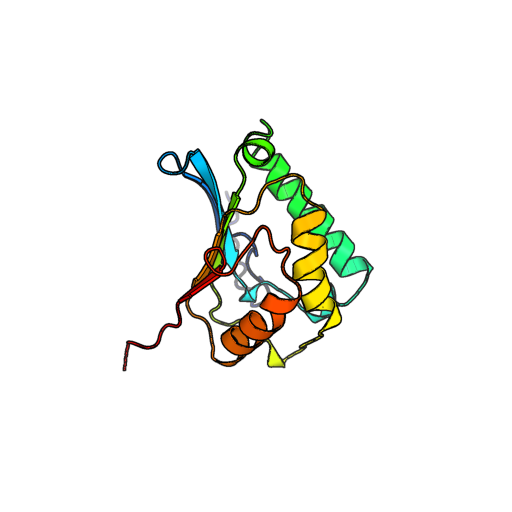 4.291 8.141 -0.986 1.00 81.69 96 ARG A O 1
ATOM 737 N N . MET A 1 97 ? 5.586 6.516 -1.794 1.00 77.44 97 MET A N 1
ATOM 738 C CA . MET A 1 97 ? 4.872 5.440 -1.088 1.00 77.44 97 MET A CA 1
ATOM 739 C C . MET A 1 97 ? 4.875 5.638 0.434 1.00 77.44 97 MET A C 1
ATOM 741 O O . MET A 1 97 ? 3.845 5.464 1.077 1.00 77.44 97 MET A O 1
ATOM 745 N N . CYS A 1 98 ? 5.982 6.081 1.029 1.00 74.12 98 CYS A N 1
ATOM 746 C CA . CYS A 1 98 ? 6.018 6.359 2.467 1.00 74.12 98 CYS A CA 1
ATOM 747 C C . CYS A 1 98 ? 5.293 7.652 2.872 1.00 74.12 98 CYS A C 1
ATOM 749 O O . CYS A 1 98 ? 4.674 7.702 3.932 1.00 74.12 98 CYS A O 1
ATOM 751 N N . THR A 1 99 ? 5.417 8.727 2.093 1.00 74.69 99 THR A N 1
ATOM 752 C CA . THR A 1 99 ? 4.931 10.055 2.498 1.00 74.69 99 THR A CA 1
ATOM 753 C C . THR A 1 99 ? 3.515 10.312 2.035 1.00 74.69 99 THR A C 1
ATOM 755 O O . THR A 1 99 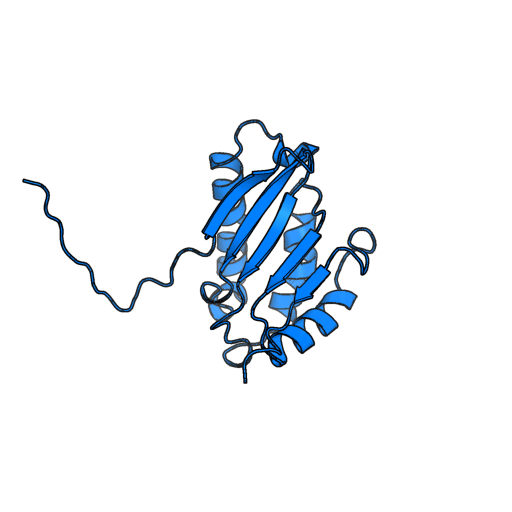? 2.681 10.772 2.811 1.00 74.69 99 THR A O 1
ATOM 758 N N . ASP A 1 100 ? 3.238 10.017 0.773 1.00 74.94 100 ASP A N 1
ATOM 759 C CA . ASP A 1 100 ? 2.004 10.392 0.103 1.00 74.94 100 ASP A CA 1
ATOM 760 C 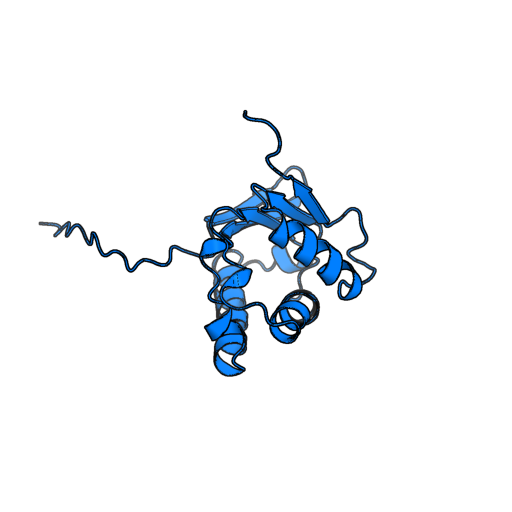C . ASP A 1 100 ? 0.930 9.357 0.436 1.00 74.94 100 ASP A C 1
ATOM 762 O O . ASP A 1 100 ? -0.160 9.727 0.842 1.00 74.94 100 ASP A O 1
ATOM 766 N N . TYR A 1 101 ? 1.238 8.059 0.388 1.00 68.94 101 TYR A N 1
ATOM 767 C CA . TYR A 1 101 ? 0.244 7.020 0.696 1.00 68.94 101 TYR A CA 1
ATOM 768 C C . TYR A 1 101 ? -0.308 7.128 2.121 1.00 68.94 101 TYR A C 1
ATOM 770 O O . TYR A 1 101 ? -1.501 6.970 2.350 1.00 68.94 101 TYR A O 1
ATOM 778 N N . ILE A 1 102 ? 0.548 7.472 3.081 1.00 66.19 102 ILE A N 1
ATOM 779 C CA . ILE A 1 102 ? 0.151 7.603 4.485 1.00 66.19 102 ILE A CA 1
ATOM 780 C C . ILE A 1 102 ? -0.581 8.929 4.756 1.00 66.19 102 ILE A C 1
ATOM 782 O O . ILE A 1 102 ? -1.373 9.010 5.691 1.00 66.19 102 ILE A O 1
ATOM 786 N N . SER A 1 103 ? -0.329 9.978 3.966 1.00 65.94 103 SER A N 1
ATOM 787 C CA . SER A 1 103 ? -0.912 11.311 4.194 1.00 65.94 103 SER A CA 1
ATOM 788 C C . SER A 1 103 ? -2.128 11.631 3.326 1.00 65.94 103 SER A C 1
ATOM 790 O O . SER A 1 103 ? -2.949 12.460 3.716 1.00 65.94 103 SER A O 1
ATOM 792 N N . LEU A 1 104 ? -2.251 11.005 2.155 1.00 64.75 104 LEU A N 1
ATOM 793 C CA . LEU A 1 104 ? -3.320 11.277 1.193 1.00 64.75 104 LEU A CA 1
ATOM 794 C C . LEU A 1 104 ? -4.647 10.660 1.611 1.00 64.75 104 LEU A C 1
ATOM 796 O O . LEU A 1 104 ? -5.706 11.163 1.233 1.00 64.75 104 LEU A O 1
ATOM 800 N N . TYR A 1 105 ? -4.598 9.592 2.401 1.00 67.50 105 TYR A N 1
ATOM 801 C CA . TYR A 1 105 ? -5.792 8.927 2.872 1.00 67.50 105 TYR A CA 1
ATOM 802 C C . TYR A 1 105 ? -6.126 9.298 4.315 1.00 67.50 105 TYR A C 1
ATOM 804 O O . TYR A 1 105 ? -5.266 9.209 5.187 1.00 67.50 105 TYR A O 1
ATOM 812 N N . PRO A 1 106 ? -7.389 9.643 4.617 1.00 68.69 106 PRO A N 1
ATOM 813 C CA . PRO A 1 106 ? -7.801 10.037 5.959 1.00 68.69 106 PRO A CA 1
ATOM 814 C C . PRO A 1 106 ? -7.994 8.843 6.915 1.00 68.69 106 PRO A C 1
ATOM 816 O O . PRO A 1 106 ? -8.761 8.957 7.863 1.00 68.69 106 PRO A O 1
ATOM 819 N N . PHE A 1 107 ? -7.349 7.695 6.691 1.00 71.69 107 PHE A N 1
ATOM 820 C CA . PHE A 1 107 ? -7.379 6.575 7.638 1.00 71.69 107 PHE A CA 1
ATOM 821 C C . PHE A 1 107 ? -6.078 6.501 8.439 1.00 71.69 107 PHE A C 1
ATOM 823 O O . PHE A 1 107 ? -4.988 6.759 7.932 1.00 71.69 107 PHE A O 1
ATOM 830 N N . ALA A 1 108 ? -6.186 6.114 9.709 1.00 75.75 108 ALA A N 1
ATOM 831 C CA . ALA A 1 108 ? -5.020 5.787 10.516 1.00 75.75 108 ALA A CA 1
ATOM 832 C C . ALA A 1 108 ? -4.468 4.421 10.082 1.00 75.75 108 ALA A C 1
ATOM 834 O O . ALA A 1 108 ? -5.150 3.409 10.225 1.00 75.75 108 ALA A O 1
ATOM 835 N N . LEU A 1 109 ? -3.246 4.378 9.549 1.00 79.00 109 LEU A N 1
ATOM 836 C CA . LEU A 1 109 ? -2.531 3.115 9.367 1.00 79.00 109 LEU A CA 1
ATOM 837 C C . LEU A 1 109 ? -2.064 2.620 10.747 1.00 79.00 109 LEU A C 1
ATOM 839 O O . LEU A 1 109 ? -1.316 3.322 11.428 1.00 79.00 109 LEU A O 1
ATOM 843 N N . HIS A 1 110 ? -2.518 1.438 11.160 1.00 79.75 110 HIS A N 1
ATOM 844 C CA . HIS A 1 110 ? -2.182 0.840 12.460 1.00 79.75 110 HIS A CA 1
ATOM 845 C C . HIS A 1 110 ? -0.960 -0.053 12.388 1.00 79.75 110 HIS A C 1
ATOM 847 O O . HIS A 1 110 ? -0.064 0.032 13.224 1.00 79.75 110 HIS A O 1
ATOM 853 N N . GLU A 1 111 ? -0.935 -0.914 11.380 1.00 81.88 111 GLU A N 1
ATOM 854 C CA . GLU A 1 111 ? 0.147 -1.854 11.147 1.00 81.88 111 GLU A CA 1
ATOM 855 C C . GLU A 1 111 ? 0.287 -2.130 9.652 1.00 81.88 111 GLU A C 1
ATOM 857 O O . GLU A 1 111 ? -0.667 -2.043 8.881 1.00 81.88 111 GLU A O 1
ATOM 862 N N . MET A 1 112 ? 1.498 -2.480 9.258 1.00 84.50 112 MET A N 1
ATOM 863 C CA . MET A 1 112 ? 1.860 -3.001 7.961 1.00 84.50 112 MET A CA 1
ATOM 864 C C . MET A 1 112 ? 2.674 -4.266 8.208 1.00 84.50 112 MET A C 1
ATOM 866 O O . MET A 1 112 ? 3.731 -4.222 8.841 1.00 84.50 112 MET A O 1
ATOM 870 N N . THR A 1 113 ? 2.177 -5.393 7.725 1.00 87.81 113 THR A N 1
ATOM 871 C CA . THR A 1 113 ? 2.855 -6.682 7.815 1.00 87.81 113 THR A CA 1
ATOM 872 C C . THR A 1 113 ? 3.218 -7.144 6.418 1.00 87.81 113 THR A C 1
ATOM 874 O O . THR A 1 113 ? 2.346 -7.283 5.572 1.00 87.81 113 THR A O 1
ATOM 877 N N . CYS A 1 114 ? 4.494 -7.400 6.171 1.00 87.06 114 CYS A N 1
ATOM 878 C CA . CYS A 1 114 ? 4.981 -7.929 4.902 1.00 87.06 114 CYS A CA 1
ATOM 879 C C . CYS A 1 114 ? 5.473 -9.360 5.115 1.00 87.06 114 CYS A C 1
ATOM 881 O O . CYS A 1 114 ? 6.239 -9.605 6.051 1.00 87.06 114 CYS A O 1
ATOM 883 N N . PHE A 1 115 ? 5.061 -10.291 4.260 1.00 88.94 115 PHE A N 1
ATOM 884 C CA . PHE A 1 115 ? 5.422 -11.708 4.346 1.00 88.94 115 PHE A CA 1
ATOM 885 C C . PHE A 1 115 ? 5.969 -12.220 3.008 1.00 88.94 115 PHE A C 1
ATOM 887 O O . PHE A 1 115 ? 5.808 -11.571 1.978 1.00 88.94 115 PHE A O 1
ATOM 894 N N . HIS A 1 116 ? 6.717 -13.328 3.057 1.00 87.75 116 HIS A N 1
ATOM 895 C CA . HIS A 1 116 ? 7.533 -13.841 1.941 1.00 87.75 116 HIS A CA 1
ATOM 896 C C . HIS A 1 116 ? 8.489 -12.790 1.358 1.00 87.75 116 HIS A C 1
ATOM 898 O O . HIS A 1 116 ? 8.686 -12.665 0.149 1.00 87.75 116 HIS A O 1
ATOM 904 N N . THR A 1 117 ? 9.105 -12.003 2.239 1.00 83.94 117 THR A N 1
ATOM 905 C CA . THR A 1 117 ? 9.997 -10.928 1.819 1.00 83.94 117 THR A CA 1
ATOM 906 C C . THR A 1 117 ? 11.367 -11.455 1.391 1.00 83.94 117 THR A C 1
ATOM 908 O O . THR A 1 117 ? 12.042 -12.189 2.119 1.00 83.94 117 THR A O 1
ATOM 911 N N . GLY A 1 118 ? 11.820 -11.030 0.209 1.00 82.38 118 GLY A N 1
ATOM 912 C CA . GLY A 1 118 ? 13.191 -11.252 -0.251 1.00 82.38 118 GLY A CA 1
ATOM 913 C C . GLY A 1 118 ? 14.212 -10.351 0.460 1.00 82.38 118 GLY A C 1
ATOM 914 O O . GLY A 1 118 ? 13.864 -9.344 1.082 1.00 82.38 118 GLY A O 1
ATOM 915 N N . LEU A 1 119 ? 15.505 -10.669 0.318 1.00 82.00 119 LEU A N 1
ATOM 916 C CA . LEU A 1 119 ? 16.606 -9.896 0.918 1.00 82.00 119 LEU A CA 1
ATOM 917 C C . LEU A 1 119 ? 16.520 -8.400 0.580 1.00 82.00 119 LEU A C 1
ATOM 919 O O . LEU A 1 119 ? 16.598 -7.551 1.466 1.00 82.00 119 LEU A O 1
ATOM 923 N N . PHE A 1 120 ? 16.318 -8.079 -0.697 1.00 79.81 120 PHE A N 1
ATOM 924 C CA . PHE A 1 120 ? 16.270 -6.695 -1.157 1.00 79.81 120 PHE A CA 1
ATOM 925 C C . PHE A 1 120 ? 15.015 -5.950 -0.699 1.00 79.81 120 PHE A C 1
ATOM 927 O O . PHE A 1 120 ? 15.096 -4.756 -0.417 1.00 79.81 120 PHE A O 1
ATOM 934 N N . PHE A 1 121 ? 13.889 -6.650 -0.539 1.00 81.88 121 PHE A N 1
ATOM 935 C CA . PHE A 1 121 ? 12.703 -6.075 0.088 1.00 81.88 121 PHE A CA 1
ATOM 936 C C . PHE A 1 121 ? 13.007 -5.679 1.539 1.00 81.88 121 PHE A C 1
ATOM 938 O O . PHE A 1 121 ? 12.726 -4.559 1.950 1.00 81.88 121 PHE A O 1
ATOM 945 N N . ASN A 1 122 ? 13.686 -6.538 2.305 1.00 82.75 122 ASN A N 1
ATOM 946 C CA . ASN A 1 122 ? 14.078 -6.223 3.686 1.00 82.75 122 ASN A CA 1
ATOM 947 C C . ASN A 1 122 ? 15.018 -5.007 3.766 1.00 82.75 122 ASN A C 1
ATOM 949 O O . ASN A 1 122 ? 14.884 -4.164 4.663 1.00 82.75 122 ASN A O 1
ATOM 953 N N . THR A 1 123 ? 15.950 -4.881 2.815 1.00 80.56 123 THR A N 1
ATOM 954 C CA . THR A 1 123 ? 16.805 -3.693 2.679 1.00 80.56 123 THR A CA 1
ATOM 955 C C . THR A 1 123 ? 15.978 -2.448 2.370 1.00 80.56 123 THR A C 1
ATOM 957 O O . THR A 1 123 ? 16.133 -1.437 3.054 1.00 80.56 123 THR A O 1
ATOM 960 N N . MET A 1 124 ? 15.050 -2.526 1.414 1.00 79.56 124 MET A N 1
ATOM 961 C CA . MET A 1 124 ? 14.141 -1.429 1.078 1.00 79.56 124 MET A CA 1
ATOM 962 C C . MET A 1 124 ? 13.322 -0.986 2.285 1.00 79.56 124 MET A C 1
ATOM 964 O O . MET A 1 124 ? 13.313 0.200 2.597 1.00 79.56 124 MET A O 1
ATOM 968 N N . MET A 1 125 ? 12.711 -1.919 3.014 1.00 79.56 125 MET A N 1
ATOM 969 C CA . MET A 1 125 ? 11.932 -1.608 4.215 1.00 79.56 125 MET A CA 1
ATOM 970 C C . MET A 1 125 ? 12.788 -0.928 5.285 1.00 79.56 125 MET A C 1
ATOM 972 O O . MET A 1 125 ? 12.336 -0.010 5.968 1.00 79.56 125 MET A O 1
ATOM 976 N N . SER A 1 126 ? 14.059 -1.317 5.403 1.00 79.62 126 SER A N 1
ATOM 977 C CA . SER A 1 126 ? 15.008 -0.656 6.303 1.00 79.62 126 SER A CA 1
ATOM 978 C C . SER A 1 126 ? 15.307 0.782 5.870 1.00 79.62 126 SER A C 1
ATOM 980 O O . SER A 1 126 ? 15.368 1.668 6.723 1.00 79.62 126 SER A O 1
ATOM 982 N N . CYS A 1 127 ? 15.418 1.041 4.563 1.00 77.62 127 CYS A N 1
ATOM 983 C CA . CYS A 1 127 ? 15.524 2.395 4.018 1.00 77.62 127 CYS A CA 1
ATOM 984 C C . CYS A 1 127 ? 14.223 3.190 4.201 1.00 77.62 127 CYS A C 1
ATOM 986 O O . CYS A 1 127 ? 14.277 4.364 4.545 1.00 77.62 127 CYS A O 1
ATOM 988 N N . MET A 1 128 ? 13.057 2.566 4.034 1.00 77.81 128 MET A N 1
ATOM 989 C CA . MET A 1 128 ? 11.744 3.212 4.142 1.00 77.81 128 MET A CA 1
ATOM 990 C C . MET A 1 128 ? 11.448 3.738 5.543 1.00 77.81 128 MET A C 1
ATOM 992 O O . MET A 1 128 ? 10.813 4.785 5.668 1.00 77.81 128 MET A O 1
ATOM 996 N N . LYS A 1 129 ? 11.959 3.078 6.591 1.00 76.50 129 LYS A N 1
ATOM 997 C CA . LYS A 1 129 ? 11.780 3.496 7.994 1.00 76.50 129 LYS A CA 1
ATOM 998 C C . LYS A 1 129 ? 12.171 4.952 8.262 1.00 76.50 129 LYS A C 1
ATOM 1000 O O . LYS A 1 129 ? 11.599 5.556 9.163 1.00 76.50 129 LYS A O 1
ATOM 1005 N N . ILE A 1 130 ? 13.100 5.531 7.495 1.00 76.62 130 ILE A N 1
ATOM 1006 C CA . ILE A 1 130 ? 13.511 6.938 7.662 1.00 76.62 130 ILE A CA 1
ATOM 1007 C C . ILE A 1 130 ? 12.460 7.935 7.153 1.00 76.62 130 ILE A C 1
ATOM 1009 O O . ILE A 1 130 ? 12.476 9.096 7.554 1.00 76.62 130 ILE A O 1
ATOM 1013 N N . PHE A 1 131 ? 11.567 7.491 6.266 1.00 74.31 131 PHE A N 1
ATOM 1014 C CA . PHE A 1 131 ? 10.525 8.310 5.648 1.00 74.31 131 PHE A CA 1
ATOM 1015 C C . PHE A 1 131 ? 9.157 8.137 6.314 1.00 74.31 131 PHE A C 1
ATOM 1017 O O . PHE A 1 131 ? 8.243 8.904 6.019 1.00 74.31 131 PHE A O 1
ATOM 1024 N N . LEU A 1 132 ? 9.004 7.153 7.206 1.00 73.06 132 LEU A N 1
ATOM 1025 C CA . LEU A 1 132 ? 7.745 6.918 7.902 1.00 73.06 132 LEU A CA 1
ATOM 1026 C C . LEU A 1 132 ? 7.478 8.008 8.951 1.00 73.06 132 LEU A C 1
ATOM 1028 O O . LEU A 1 132 ? 8.389 8.398 9.693 1.00 73.06 132 LEU A O 1
ATOM 1032 N N . PRO A 1 133 ? 6.224 8.470 9.085 1.00 68.06 133 PRO A N 1
ATOM 1033 C CA . PRO A 1 133 ? 5.824 9.326 10.191 1.00 68.06 133 PRO A CA 1
ATOM 1034 C C . PRO A 1 133 ? 6.128 8.663 11.536 1.00 68.06 133 PRO A C 1
ATOM 1036 O O . PRO A 1 133 ? 5.916 7.466 11.717 1.00 68.06 133 PRO A O 1
ATOM 1039 N N . ARG A 1 134 ? 6.558 9.450 12.530 1.00 69.50 134 ARG A N 1
ATOM 1040 C CA . ARG A 1 134 ? 6.859 8.934 13.882 1.00 69.50 134 ARG A CA 1
ATOM 1041 C C . ARG A 1 134 ? 5.663 8.245 14.556 1.00 69.50 134 ARG A C 1
ATOM 1043 O O . ARG A 1 134 ? 5.875 7.429 15.448 1.00 69.50 134 ARG A O 1
ATOM 1050 N N . SER A 1 135 ? 4.437 8.574 14.142 1.00 64.94 135 SER A N 1
ATOM 1051 C CA . SER A 1 135 ? 3.198 7.931 14.599 1.00 64.94 135 SER A CA 1
ATOM 1052 C C . SER A 1 135 ? 3.108 6.455 14.202 1.00 64.94 135 SER A C 1
ATOM 1054 O O . SER A 1 135 ? 2.526 5.672 14.938 1.00 64.94 135 SER A O 1
ATOM 1056 N N . LEU A 1 136 ? 3.751 6.067 13.101 1.00 64.81 136 LEU A N 1
ATOM 1057 C CA . LEU A 1 136 ? 3.849 4.699 12.586 1.00 64.81 136 LEU A CA 1
ATOM 1058 C C . LEU A 1 136 ? 5.104 3.981 13.092 1.00 64.81 136 LEU A C 1
ATOM 1060 O O . LEU A 1 136 ? 5.710 3.194 12.370 1.00 64.81 136 LEU A O 1
ATOM 1064 N N . GLY A 1 137 ? 5.528 4.285 14.325 1.00 55.72 137 GLY A N 1
ATOM 1065 C CA . GLY A 1 137 ? 6.797 3.849 14.914 1.00 55.72 137 GLY A CA 1
ATOM 1066 C C . GLY A 1 137 ? 7.103 2.353 14.750 1.00 55.72 137 GLY A C 1
ATOM 1067 O O . GLY A 1 137 ? 6.235 1.553 14.423 1.00 55.72 137 GLY A O 1
ATOM 1068 N N . SER A 1 138 ? 8.349 1.959 15.032 1.00 54.53 138 SER A N 1
ATOM 1069 C CA . SER A 1 138 ? 8.974 0.655 14.712 1.00 54.53 138 SER A CA 1
ATOM 1070 C C . SER A 1 138 ? 8.194 -0.636 15.024 1.00 54.53 138 SER A C 1
ATOM 1072 O O . SER A 1 138 ? 8.582 -1.687 14.522 1.00 54.53 138 SER A O 1
ATOM 1074 N N . LYS A 1 139 ? 7.123 -0.582 15.824 1.00 53.31 139 LYS A N 1
ATOM 1075 C CA . LYS A 1 139 ? 6.207 -1.701 16.103 1.00 53.31 139 LYS A CA 1
ATOM 1076 C C . LYS A 1 139 ? 5.147 -1.934 15.017 1.00 53.31 139 LYS A C 1
ATOM 1078 O O . LYS A 1 139 ? 4.581 -3.014 14.971 1.00 53.31 139 LYS A O 1
ATOM 1083 N N . SER A 1 140 ? 4.904 -0.944 14.163 1.00 58.72 140 SER A N 1
ATOM 1084 C CA . SER A 1 140 ? 3.823 -0.929 13.166 1.00 58.72 140 SER A CA 1
ATOM 1085 C C . SER A 1 140 ? 4.244 -1.537 11.830 1.00 58.72 140 SER A C 1
ATOM 1087 O O . SER A 1 140 ? 3.449 -1.574 10.908 1.00 58.72 140 SER A O 1
ATOM 1089 N N . MET A 1 141 ? 5.502 -1.960 11.688 1.00 63.25 141 MET A N 1
ATOM 1090 C CA . MET A 1 141 ? 6.035 -2.514 10.447 1.00 63.25 141 MET A CA 1
ATOM 1091 C C . MET A 1 141 ? 6.710 -3.847 10.746 1.00 63.25 141 MET A C 1
ATOM 1093 O O . MET A 1 141 ? 7.870 -3.890 11.169 1.00 63.25 141 MET A O 1
ATOM 1097 N N . LEU A 1 142 ? 5.957 -4.927 10.562 1.00 65.69 142 LEU A N 1
ATOM 1098 C CA . LEU A 1 142 ? 6.421 -6.292 10.764 1.00 65.69 142 LEU A CA 1
ATOM 1099 C C . LEU A 1 142 ? 6.868 -6.866 9.425 1.00 65.69 142 LEU A C 1
ATOM 1101 O O . LEU A 1 142 ? 6.117 -6.905 8.458 1.00 65.69 142 LEU A O 1
ATOM 1105 N N . VAL A 1 143 ? 8.119 -7.302 9.372 1.00 67.25 143 VAL A N 1
ATOM 1106 C CA . VAL A 1 143 ? 8.703 -7.933 8.192 1.00 67.25 143 VAL A CA 1
ATOM 1107 C C . VAL A 1 143 ? 8.977 -9.381 8.558 1.00 67.25 143 VAL A C 1
ATOM 1109 O O . VAL A 1 143 ? 9.848 -9.663 9.381 1.00 67.25 143 VAL A O 1
ATOM 1112 N N . MET A 1 144 ? 8.194 -10.287 7.986 1.00 64.69 144 MET A N 1
ATOM 1113 C CA . MET A 1 144 ? 8.285 -11.722 8.216 1.00 64.69 144 MET A CA 1
ATOM 1114 C C . MET A 1 144 ? 8.990 -12.360 7.022 1.00 64.69 144 MET A C 1
ATOM 1116 O O . MET A 1 144 ? 8.370 -12.722 6.022 1.00 64.69 144 MET A O 1
ATOM 1120 N N . SER A 1 145 ? 10.315 -12.480 7.120 1.00 57.53 145 SER A N 1
ATOM 1121 C CA . SER A 1 145 ? 11.091 -13.220 6.129 1.00 57.53 145 SER A CA 1
ATOM 1122 C C . SER A 1 145 ? 10.789 -14.709 6.252 1.00 57.53 145 SER A C 1
ATOM 1124 O O . SER A 1 145 ? 10.929 -15.274 7.339 1.00 57.53 145 SER A O 1
ATOM 1126 N N . SER A 1 146 ? 10.470 -15.364 5.140 1.00 50.28 146 SER A N 1
ATOM 1127 C CA . SER A 1 146 ? 10.479 -16.823 5.044 1.00 50.28 146 SER A CA 1
ATOM 1128 C C . SER A 1 146 ? 11.922 -17.332 4.999 1.00 50.28 146 SER A C 1
ATOM 1130 O O . SER A 1 146 ? 12.405 -17.804 3.976 1.00 50.28 146 SER A O 1
ATOM 1132 N N . GLN A 1 147 ? 12.648 -17.200 6.105 1.00 44.50 147 GLN A N 1
ATOM 1133 C CA . GLN A 1 147 ? 13.761 -18.098 6.380 1.00 44.50 147 GLN A CA 1
ATOM 1134 C C . GLN A 1 147 ? 13.223 -19.140 7.341 1.00 44.50 147 GLN A C 1
ATOM 1136 O O . GLN A 1 147 ? 13.182 -18.872 8.535 1.00 44.50 147 GLN A O 1
ATOM 1141 N N . LEU A 1 148 ? 12.707 -20.237 6.781 1.00 40.19 148 LEU A N 1
ATOM 1142 C CA . LEU A 1 148 ? 12.560 -21.571 7.378 1.00 40.19 148 LEU A CA 1
ATOM 1143 C C . LEU A 1 148 ? 11.656 -22.417 6.463 1.00 40.19 148 LEU A C 1
ATOM 1145 O O . LEU A 1 148 ? 10.512 -22.676 6.811 1.00 40.19 148 LEU A O 1
ATOM 1149 N N . VAL A 1 149 ? 12.158 -22.808 5.291 1.00 31.66 149 VAL A N 1
ATOM 1150 C CA . VAL A 1 149 ? 12.069 -24.187 4.778 1.00 31.66 149 VAL A CA 1
ATOM 1151 C C . VAL A 1 149 ? 13.307 -24.372 3.891 1.00 31.66 149 VAL A C 1
ATOM 1153 O O . VAL A 1 149 ? 13.624 -23.472 3.115 1.00 31.66 149 VAL A O 1
ATOM 1156 N N . ASP A 1 150 ? 14.019 -25.469 4.129 1.00 33.31 150 ASP A N 1
ATOM 1157 C CA . ASP A 1 150 ? 15.353 -25.831 3.624 1.00 33.31 150 ASP A CA 1
ATOM 1158 C C . ASP A 1 150 ? 15.562 -25.748 2.100 1.00 33.31 150 ASP A C 1
ATOM 1160 O O . ASP A 1 150 ? 14.616 -26.060 1.338 1.00 33.31 150 ASP A O 1
#

Sequence (150 aa):
MCYAEEVRSNDAREALVLSFSYNPATGGYILAEDASGYDLQVLSTEQGWKTHVAGGYYVLQATCPDFLSIRTGISVVVECSGFDIMANFDSNTIKRMCTDYISLYPFALHEMTCFHTGLFFNTMMSCMKIFLPRSLGSKSMLVMSSQLVD

Organism: NCBI:txid568900

InterPro domains:
  IPR036865 CRAL-TRIO lipid binding domain superfamily [G3DSA:3.40.525.10] (26-148)
  IPR036865 CRAL-TRIO lipid binding domain superfamily [SSF52087] (71-139)

pLDDT: mean 72.86, std 15.8, range [26.95, 89.31]

Secondary structure (DSSP, 8-state):
---------TT----SEEEEEEETTTTEEEEEEEGGG--HHHHHSHHHHHHHHHHHHHHHHHH-TT-HHHHH-EEEEEE-TT--TTTS--HHHHHHHHHHHHHHSSS-EEEEEEES--HHHHHHHHHHTTTS-GGG-TTSEEEE------